Protein AF-A0A0C2D4R8-F1 (afdb_monomer)

Structure (mmCIF, N/CA/C/O backbone):
data_AF-A0A0C2D4R8-F1
#
_entry.id   AF-A0A0C2D4R8-F1
#
loop_
_atom_site.group_PDB
_atom_site.id
_atom_site.type_symbol
_atom_site.label_atom_id
_atom_site.label_alt_id
_atom_site.label_comp_id
_atom_site.label_asym_id
_atom_site.label_entity_id
_atom_site.label_seq_id
_atom_site.pdbx_PDB_ins_code
_atom_site.Cartn_x
_atom_site.Cartn_y
_atom_site.Cartn_z
_atom_site.occupancy
_atom_site.B_iso_or_equiv
_atom_site.auth_seq_id
_atom_site.auth_comp_id
_atom_site.auth_asym_id
_atom_site.auth_atom_id
_atom_site.pdbx_PDB_model_num
ATOM 1 N N . MET A 1 1 ? 15.752 -5.238 -29.712 1.00 42.31 1 MET A N 1
ATOM 2 C CA . MET A 1 1 ? 17.019 -4.908 -29.026 1.00 42.31 1 MET A CA 1
ATOM 3 C C . MET A 1 1 ? 17.299 -3.430 -29.231 1.00 42.31 1 MET A C 1
ATOM 5 O O . MET A 1 1 ? 17.963 -3.060 -30.190 1.00 42.31 1 MET A O 1
ATOM 9 N N . MET A 1 2 ? 16.711 -2.594 -28.378 1.00 41.53 2 MET A N 1
ATOM 10 C CA . MET A 1 2 ? 17.086 -1.191 -28.228 1.00 41.53 2 MET A CA 1
ATOM 11 C C . MET A 1 2 ? 17.672 -1.072 -26.827 1.00 41.53 2 MET A C 1
ATOM 13 O O . MET A 1 2 ? 17.060 -1.506 -25.857 1.00 41.53 2 MET A O 1
ATOM 17 N N . ILE A 1 3 ? 18.915 -0.618 -26.782 1.00 53.62 3 ILE A N 1
ATOM 18 C CA . ILE A 1 3 ? 19.742 -0.492 -25.591 1.00 53.62 3 ILE A CA 1
ATOM 19 C C . ILE A 1 3 ? 19.400 0.889 -25.034 1.00 53.62 3 ILE A C 1
ATOM 21 O O . ILE A 1 3 ? 19.889 1.889 -25.554 1.00 53.62 3 ILE A O 1
ATOM 25 N N . HIS A 1 4 ? 18.482 0.956 -24.070 1.00 42.28 4 HIS A N 1
ATOM 26 C CA . HIS A 1 4 ? 18.258 2.184 -23.316 1.00 42.28 4 HIS A CA 1
ATOM 27 C C . HIS A 1 4 ? 19.378 2.297 -22.284 1.00 42.28 4 HIS A C 1
ATOM 29 O O . HIS A 1 4 ? 19.480 1.491 -21.362 1.00 42.28 4 HIS A O 1
ATOM 35 N N . GLU A 1 5 ? 20.263 3.264 -22.508 1.00 54.28 5 GLU A N 1
ATOM 36 C CA . GLU A 1 5 ? 21.311 3.642 -21.572 1.00 54.28 5 GLU A CA 1
ATOM 37 C C . GLU A 1 5 ? 20.674 4.244 -20.315 1.00 54.28 5 GLU A C 1
ATOM 39 O O . GLU A 1 5 ? 20.184 5.371 -20.312 1.00 54.28 5 GLU A O 1
ATOM 44 N N . THR A 1 6 ? 20.680 3.471 -19.233 1.00 46.38 6 THR A N 1
ATOM 45 C CA . THR A 1 6 ? 20.394 3.929 -17.875 1.00 46.38 6 THR A CA 1
ATOM 46 C C . THR A 1 6 ? 21.493 4.892 -17.430 1.00 46.38 6 THR A C 1
ATOM 48 O O . THR A 1 6 ? 22.601 4.466 -17.099 1.00 46.38 6 THR A O 1
ATOM 51 N N . ILE A 1 7 ? 21.197 6.192 -17.417 1.00 55.09 7 ILE A N 1
ATOM 52 C CA . ILE A 1 7 ? 22.035 7.199 -16.759 1.00 55.09 7 ILE A CA 1
ATOM 53 C C . ILE A 1 7 ? 21.821 7.050 -15.240 1.00 55.09 7 ILE A C 1
ATOM 55 O O . ILE A 1 7 ? 20.701 7.245 -14.768 1.00 55.09 7 ILE A O 1
ATOM 59 N N . PRO A 1 8 ? 22.849 6.697 -14.445 1.00 46.84 8 PRO A N 1
ATOM 60 C CA . PRO A 1 8 ? 22.705 6.493 -13.009 1.00 46.84 8 PRO A CA 1
ATOM 61 C C . PRO A 1 8 ? 22.636 7.844 -12.283 1.00 46.84 8 PRO A C 1
ATOM 63 O O . PRO A 1 8 ? 23.655 8.400 -11.876 1.00 46.84 8 PRO A O 1
ATOM 66 N N . ALA A 1 9 ? 21.431 8.366 -12.060 1.00 48.19 9 ALA A N 1
ATOM 67 C CA . ALA A 1 9 ? 21.188 9.544 -11.220 1.00 48.19 9 ALA A CA 1
ATOM 68 C C . ALA A 1 9 ? 21.231 9.213 -9.708 1.00 48.19 9 ALA A C 1
ATOM 70 O O . ALA A 1 9 ? 20.436 9.719 -8.927 1.00 48.19 9 ALA A O 1
ATOM 71 N N . ARG A 1 10 ? 22.164 8.348 -9.278 1.00 47.44 10 ARG A N 1
ATOM 72 C CA . ARG A 1 10 ? 22.362 7.957 -7.865 1.00 47.44 10 ARG A CA 1
ATOM 73 C C . ARG A 1 10 ? 23.658 8.482 -7.230 1.00 47.44 10 ARG A C 1
ATOM 75 O O . ARG A 1 10 ? 24.012 8.045 -6.144 1.00 47.44 10 ARG A O 1
ATOM 82 N N . ILE A 1 11 ? 24.394 9.410 -7.856 1.00 53.00 11 ILE A N 1
ATOM 83 C CA . ILE A 1 11 ? 25.703 9.847 -7.323 1.00 53.00 11 ILE A CA 1
ATOM 84 C C . ILE A 1 11 ? 25.962 11.351 -7.530 1.00 53.00 11 ILE A C 1
ATOM 86 O O . ILE A 1 11 ? 26.877 11.668 -8.266 1.00 53.00 11 ILE A O 1
ATOM 90 N N . VAL A 1 12 ? 25.218 12.284 -6.904 1.00 51.31 12 VAL A N 1
ATOM 91 C CA . VAL A 1 12 ? 25.763 13.612 -6.473 1.00 51.31 12 VAL A CA 1
ATOM 92 C C . VAL A 1 12 ? 24.899 14.305 -5.384 1.00 51.31 12 VAL A C 1
ATOM 94 O O . VAL A 1 12 ? 24.673 15.509 -5.453 1.00 51.31 12 VAL A O 1
ATOM 97 N N . LEU A 1 13 ? 24.411 13.628 -4.337 1.00 44.62 13 LEU A N 1
ATOM 98 C CA . LEU A 1 13 ? 23.839 14.378 -3.194 1.00 44.62 13 LEU A CA 1
ATOM 99 C C . LEU A 1 13 ? 24.166 13.769 -1.830 1.00 44.62 13 LEU A C 1
ATOM 101 O O . LEU A 1 13 ? 23.329 13.653 -0.946 1.00 44.62 13 LEU A O 1
ATOM 105 N N . THR A 1 14 ? 25.431 13.392 -1.654 1.00 49.81 14 THR A N 1
ATOM 106 C CA . THR A 1 14 ? 25.970 12.876 -0.387 1.00 49.81 14 THR A CA 1
ATOM 107 C C . THR A 1 14 ? 27.209 13.672 0.028 1.00 49.81 14 THR A C 1
ATOM 109 O O . THR A 1 14 ? 28.278 13.096 0.198 1.00 49.81 14 THR A O 1
ATOM 112 N N . LEU A 1 15 ? 27.123 15.013 0.120 1.00 51.22 15 LEU A N 1
ATOM 113 C CA . LEU A 1 15 ? 28.249 15.836 0.617 1.00 51.22 15 LEU A CA 1
ATOM 114 C C . LEU A 1 15 ? 27.893 17.274 1.068 1.00 51.22 15 LEU A C 1
ATOM 116 O O . LEU A 1 15 ? 28.642 18.206 0.786 1.00 51.22 15 LEU A O 1
ATOM 120 N N . ALA A 1 16 ? 26.781 17.486 1.789 1.00 55.56 16 ALA A N 1
ATOM 121 C CA . ALA A 1 16 ? 26.489 18.812 2.371 1.00 55.56 16 ALA A CA 1
ATOM 122 C C . ALA A 1 16 ? 25.708 18.832 3.705 1.00 55.56 16 ALA A C 1
ATOM 124 O O . ALA A 1 16 ? 25.146 19.865 4.046 1.00 55.56 16 ALA A O 1
ATOM 125 N N . PHE A 1 17 ? 25.679 17.750 4.491 1.00 50.62 17 PHE A N 1
ATOM 126 C CA . PHE A 1 17 ? 24.982 17.751 5.793 1.00 50.62 17 PHE A CA 1
ATOM 127 C C . PHE A 1 17 ? 25.814 17.084 6.899 1.00 50.62 17 PHE A C 1
ATOM 129 O O . PHE A 1 17 ? 25.427 16.101 7.521 1.00 50.62 17 PHE A O 1
ATOM 136 N N . SER A 1 18 ? 27.029 17.589 7.127 1.00 55.19 18 SER A N 1
ATOM 137 C CA . SER A 1 18 ? 27.867 17.143 8.257 1.00 55.19 18 SER A CA 1
ATOM 138 C C . SER A 1 18 ? 28.562 18.275 9.006 1.00 55.19 18 SER A C 1
ATOM 140 O O . SER A 1 18 ? 29.559 18.041 9.682 1.00 55.19 18 SER A O 1
ATOM 142 N N . ILE A 1 19 ? 28.050 19.506 8.946 1.00 65.00 19 ILE A N 1
ATOM 143 C CA . ILE A 1 19 ? 28.558 20.568 9.816 1.00 65.00 19 ILE A CA 1
ATOM 144 C C . ILE A 1 19 ? 27.394 21.447 10.264 1.00 65.00 19 ILE A C 1
ATOM 146 O O . ILE A 1 19 ? 26.823 22.158 9.449 1.00 65.00 19 ILE A O 1
ATOM 150 N N . LEU A 1 20 ? 27.075 21.350 11.557 1.00 53.91 20 LEU A N 1
ATOM 151 C CA . LEU A 1 20 ? 26.640 22.396 12.496 1.00 53.91 20 LEU A CA 1
ATOM 152 C C . LEU A 1 20 ? 25.575 21.864 13.468 1.00 53.91 20 LEU A C 1
ATOM 154 O O . LEU A 1 20 ? 24.411 22.242 13.441 1.00 53.91 20 LEU A O 1
ATOM 158 N N . GLY A 1 21 ? 26.024 21.035 14.410 1.00 57.88 21 GLY A N 1
ATOM 159 C CA . GLY A 1 21 ? 25.493 21.144 15.762 1.00 57.88 21 GLY A CA 1
ATOM 160 C C . GLY A 1 21 ? 26.108 22.383 16.410 1.00 57.88 21 GLY A C 1
ATOM 161 O O . GLY A 1 21 ? 27.319 22.401 16.606 1.00 57.88 21 GLY A O 1
ATOM 162 N N . LEU A 1 22 ? 25.300 23.413 16.680 1.00 55.41 22 LEU A N 1
ATOM 163 C CA . LEU A 1 22 ? 25.464 24.399 17.760 1.00 55.41 22 LEU A CA 1
ATOM 164 C C . LEU A 1 22 ? 24.354 25.460 17.671 1.00 55.41 22 LEU A C 1
ATOM 166 O O . LEU A 1 22 ? 24.205 26.106 16.642 1.00 55.41 22 LEU A O 1
ATOM 170 N N . ALA A 1 23 ? 23.695 25.674 18.814 1.00 49.53 23 ALA A N 1
ATOM 171 C CA . ALA A 1 23 ? 22.781 26.766 19.167 1.00 49.53 23 ALA A CA 1
ATOM 172 C C . ALA A 1 23 ? 21.278 26.548 18.903 1.00 49.53 23 ALA A C 1
ATOM 174 O O . ALA A 1 23 ? 20.701 27.054 17.948 1.00 49.53 23 ALA A O 1
ATOM 175 N N . CYS A 1 24 ? 20.619 25.934 19.893 1.00 57.69 24 CYS A N 1
ATOM 176 C CA . CYS A 1 24 ? 19.384 26.511 20.416 1.00 57.69 24 CYS A CA 1
ATOM 177 C C . CYS A 1 24 ? 19.687 27.957 20.838 1.00 57.69 24 CYS A C 1
ATOM 179 O O . CYS A 1 24 ? 20.423 28.178 21.803 1.00 57.69 24 CYS A O 1
ATOM 181 N N . ALA A 1 25 ? 19.159 28.925 20.100 1.00 52.41 25 ALA A N 1
ATOM 182 C CA . ALA A 1 25 ? 19.007 30.290 20.567 1.00 52.41 25 ALA A CA 1
ATOM 183 C C . ALA A 1 25 ? 17.536 30.658 20.366 1.00 52.41 25 ALA A C 1
ATOM 185 O O . ALA A 1 25 ? 17.065 30.752 19.236 1.00 52.41 25 ALA A O 1
ATOM 186 N N . ASP A 1 26 ? 16.835 30.791 21.492 1.00 60.69 26 ASP A N 1
ATOM 187 C CA . ASP A 1 26 ? 15.657 31.633 21.666 1.00 60.69 26 ASP A CA 1
ATOM 188 C C . ASP A 1 26 ? 15.814 32.940 20.875 1.00 60.69 26 ASP A C 1
ATOM 190 O O . ASP A 1 26 ? 16.613 33.799 21.255 1.00 60.69 26 ASP A O 1
ATOM 194 N N . ASP A 1 27 ? 15.033 33.111 19.812 1.00 58.78 27 ASP A N 1
ATOM 195 C CA . ASP A 1 27 ? 14.773 34.423 19.222 1.00 58.78 27 ASP A CA 1
ATOM 196 C C . ASP A 1 27 ? 13.248 34.580 19.098 1.00 58.78 27 ASP A C 1
ATOM 198 O O . ASP A 1 27 ? 12.631 33.995 18.201 1.00 58.78 27 ASP A O 1
ATOM 202 N N . PRO A 1 28 ? 12.587 35.270 20.047 1.00 63.66 28 PRO A N 1
ATOM 203 C CA . PRO A 1 28 ? 11.180 35.605 19.900 1.00 63.66 28 PRO A CA 1
ATOM 204 C C . PRO A 1 28 ? 11.027 36.664 18.796 1.00 63.66 28 PRO A C 1
ATOM 206 O O . PRO A 1 28 ? 11.723 37.683 18.832 1.00 63.66 28 PRO A O 1
ATOM 209 N N . PRO A 1 29 ? 10.097 36.490 17.838 1.00 69.81 29 PRO A N 1
ATOM 210 C CA . PRO A 1 29 ? 9.876 37.495 16.812 1.00 69.81 29 PRO A CA 1
ATOM 211 C C . PRO A 1 29 ? 9.394 38.818 17.440 1.00 69.81 29 PRO A C 1
ATOM 213 O O . PRO A 1 29 ? 8.534 38.809 18.329 1.00 69.81 29 PRO A O 1
ATOM 216 N N . PRO A 1 30 ? 9.916 39.974 16.987 1.00 59.50 30 PRO A N 1
ATOM 217 C CA . PRO A 1 30 ? 9.445 41.277 17.426 1.00 59.50 30 PRO A CA 1
ATOM 218 C C . PRO A 1 30 ? 8.014 41.514 16.937 1.00 59.50 30 PRO A C 1
ATOM 220 O O . PRO A 1 30 ? 7.663 41.215 15.797 1.00 59.50 30 PRO A O 1
ATOM 223 N N . GLY A 1 31 ? 7.203 42.062 17.840 1.00 52.28 31 GLY A N 1
ATOM 224 C CA . GLY A 1 31 ? 5.773 42.264 17.669 1.00 52.28 31 GLY A CA 1
ATOM 225 C C . GLY A 1 31 ? 5.376 43.000 16.390 1.00 52.28 31 GLY A C 1
ATOM 226 O O . GLY A 1 31 ? 5.934 44.039 16.037 1.00 52.28 31 GLY A O 1
ATOM 227 N N . GLY A 1 32 ? 4.339 42.463 15.751 1.00 55.75 32 GLY A N 1
ATOM 228 C CA . GLY A 1 32 ? 3.466 43.177 14.832 1.00 55.75 32 GLY A CA 1
ATOM 229 C C . GLY A 1 32 ? 2.137 43.436 15.528 1.00 55.75 32 GLY A C 1
ATOM 230 O O . GLY A 1 32 ? 1.364 42.514 15.775 1.00 55.75 32 GLY A O 1
ATOM 231 N N . GLU A 1 33 ? 1.904 44.694 15.879 1.00 57.59 33 GLU A N 1
ATOM 232 C CA . GLU A 1 33 ? 0.627 45.201 16.362 1.00 57.59 33 GLU A CA 1
ATOM 233 C C . GLU A 1 33 ? -0.439 45.116 15.255 1.00 57.59 33 GLU A C 1
ATOM 235 O O . GLU A 1 33 ? -0.221 45.585 14.138 1.00 57.59 33 GLU A O 1
ATOM 240 N N . GLY A 1 34 ? -1.624 44.613 15.609 1.00 55.00 34 GLY A N 1
ATOM 241 C CA . GLY A 1 34 ? -2.885 45.079 15.033 1.00 55.00 34 GLY A CA 1
ATOM 242 C C . GLY A 1 34 ? -3.553 44.176 13.998 1.00 55.00 34 GLY A C 1
ATOM 243 O O . GLY A 1 34 ? -3.350 44.349 12.800 1.00 55.00 34 GLY A O 1
ATOM 244 N N . GLN A 1 35 ? -4.504 43.359 14.457 1.00 53.91 35 GLN A N 1
ATOM 245 C CA . GLN A 1 35 ? -5.915 43.567 14.108 1.00 53.91 35 GLN A CA 1
ATOM 246 C C . GLN A 1 35 ? -6.828 42.723 15.002 1.00 53.91 35 GLN A C 1
ATOM 248 O O . GLN A 1 35 ? -6.913 41.503 14.884 1.00 53.91 35 GLN A O 1
ATOM 253 N N . ASP A 1 36 ? -7.532 43.426 15.890 1.00 55.44 36 ASP A N 1
ATOM 254 C CA . ASP A 1 36 ? -8.784 42.985 16.482 1.00 55.44 36 ASP A CA 1
ATOM 255 C C . ASP A 1 36 ? -9.736 42.512 15.378 1.00 55.44 36 ASP A C 1
ATOM 257 O O . ASP A 1 36 ? -10.268 43.319 14.613 1.00 55.44 36 ASP A O 1
ATOM 261 N N . THR A 1 37 ? -10.007 41.212 15.339 1.00 58.59 37 THR A N 1
ATOM 262 C CA . THR A 1 37 ? -11.255 40.721 14.759 1.00 58.59 37 THR A CA 1
ATOM 263 C C . THR A 1 37 ? -11.983 39.962 15.850 1.00 58.59 37 THR A C 1
ATOM 265 O O . THR A 1 37 ? -11.766 38.778 16.084 1.00 58.59 37 THR A O 1
ATOM 268 N N . GLN A 1 38 ? -12.825 40.701 16.568 1.00 63.25 38 GLN A N 1
ATOM 269 C CA . GLN A 1 38 ? -13.919 40.131 17.336 1.00 63.25 38 GLN A CA 1
ATOM 270 C C . GLN A 1 38 ? -14.765 39.280 16.384 1.00 63.25 38 GLN A C 1
ATOM 272 O O . GLN A 1 38 ? -15.459 39.818 15.521 1.00 63.25 38 GLN A O 1
ATOM 277 N N . HIS A 1 39 ? -14.730 37.963 16.553 1.00 55.34 39 HIS A N 1
ATOM 278 C CA . HIS A 1 39 ? -15.821 37.109 16.113 1.00 55.34 39 HIS A CA 1
ATOM 279 C C . HIS A 1 39 ? -16.237 36.208 17.268 1.00 55.34 39 HIS A C 1
ATOM 281 O O . HIS A 1 39 ? -15.762 35.094 17.450 1.00 55.34 39 HIS A O 1
ATOM 287 N N . THR A 1 40 ? -17.111 36.772 18.095 1.00 59.75 40 THR A N 1
ATOM 288 C CA . THR A 1 40 ? -18.019 36.036 18.964 1.00 59.75 40 THR A CA 1
ATOM 289 C C . THR A 1 40 ? -19.056 35.348 18.087 1.00 59.75 40 THR A C 1
ATOM 291 O O . THR A 1 40 ? -19.800 36.038 17.387 1.00 59.75 40 THR A O 1
ATOM 294 N N . SER A 1 41 ? -19.135 34.026 18.145 1.00 60.75 41 SER A N 1
ATOM 295 C CA . SER A 1 41 ? -20.377 33.278 17.949 1.00 60.75 41 SER A CA 1
ATOM 296 C C . SER A 1 41 ? -20.194 31.916 18.594 1.00 60.75 41 SER A C 1
ATOM 298 O O . SER A 1 41 ? -19.689 30.980 17.984 1.00 60.75 41 SER A O 1
ATOM 300 N N . ASP A 1 42 ? -20.575 31.864 19.865 1.00 53.81 42 ASP A N 1
ATOM 301 C CA . ASP A 1 42 ? -21.020 30.653 20.529 1.00 53.81 42 ASP A CA 1
ATOM 302 C C . ASP A 1 42 ? -22.073 29.969 19.646 1.00 53.81 42 ASP A C 1
ATOM 304 O O . ASP A 1 42 ? -23.055 30.586 19.220 1.00 53.81 42 ASP A O 1
ATOM 308 N N . THR A 1 43 ? -21.878 28.695 19.343 1.00 59.03 43 THR A N 1
ATOM 309 C CA . THR A 1 43 ? -22.989 27.814 18.989 1.00 59.03 43 THR A CA 1
ATOM 310 C C . THR A 1 43 ? -22.725 26.488 19.671 1.00 59.03 43 THR A C 1
ATOM 312 O O . THR A 1 43 ? -22.013 25.627 19.164 1.00 59.03 43 THR A O 1
ATOM 315 N N . ASP A 1 44 ? -23.273 26.393 20.878 1.00 61.06 44 ASP A N 1
ATOM 316 C CA . ASP A 1 44 ? -23.648 25.138 21.499 1.00 61.06 44 ASP A CA 1
ATOM 317 C C . ASP A 1 44 ? -24.554 24.372 20.522 1.00 61.06 44 ASP A C 1
ATOM 319 O O . ASP A 1 44 ? -25.688 24.786 20.279 1.00 61.06 44 ASP A O 1
ATOM 323 N N . ASP A 1 45 ? -24.069 23.266 19.964 1.00 61.34 45 ASP A N 1
ATOM 324 C CA . ASP A 1 45 ? -24.933 22.240 19.379 1.00 61.34 45 ASP A CA 1
ATOM 325 C C . ASP A 1 45 ? -24.581 20.906 20.038 1.00 61.34 45 ASP A C 1
ATOM 327 O O . ASP A 1 45 ? -23.693 20.160 19.629 1.00 61.34 45 ASP A O 1
ATOM 331 N N . SER A 1 46 ? -25.226 20.678 21.181 1.00 60.03 46 SER A N 1
ATOM 332 C CA . SER A 1 46 ? -25.289 19.377 21.836 1.00 60.03 46 SER A CA 1
ATOM 333 C C . SER A 1 46 ? -26.314 18.532 21.084 1.00 60.03 46 SER A C 1
ATOM 335 O O . SER A 1 46 ? -27.513 18.614 21.347 1.00 60.03 46 SER A O 1
ATOM 337 N N . GLY A 1 47 ? -25.838 17.763 20.110 1.00 60.00 47 GLY A N 1
ATOM 338 C CA . GLY A 1 47 ? -26.621 16.731 19.444 1.00 60.00 47 GLY A CA 1
ATOM 339 C C . GLY A 1 47 ? -26.575 15.429 20.238 1.00 60.00 47 GLY A C 1
ATOM 340 O O . GLY A 1 47 ? -25.674 14.620 20.036 1.00 60.00 47 GLY A O 1
ATOM 341 N N . ASP A 1 48 ? -27.554 15.227 21.121 1.00 61.12 48 ASP A N 1
ATOM 342 C CA . ASP A 1 48 ? -27.879 13.919 21.698 1.00 61.12 48 ASP A CA 1
ATOM 343 C C . ASP A 1 48 ? -28.464 13.025 20.589 1.00 61.12 48 ASP A C 1
ATOM 345 O O . ASP A 1 48 ? -29.653 13.080 20.265 1.00 61.12 48 ASP A O 1
ATOM 349 N N . GLY A 1 49 ? -27.597 12.242 19.949 1.00 55.59 49 GLY A N 1
ATOM 350 C CA . GLY A 1 49 ? -27.972 11.216 18.983 1.00 55.59 49 GLY A CA 1
ATOM 351 C C . GLY A 1 49 ? -28.236 9.878 19.665 1.00 55.59 49 GLY A C 1
ATOM 352 O O . GLY A 1 49 ? -27.395 8.986 19.612 1.00 55.59 49 GLY A O 1
ATOM 353 N N . ASP A 1 50 ? -29.407 9.737 20.286 1.00 67.19 50 ASP A N 1
ATOM 354 C CA . ASP A 1 50 ? -29.988 8.434 20.624 1.00 67.19 50 ASP A CA 1
ATOM 355 C C . ASP A 1 50 ? -30.329 7.692 19.316 1.00 67.19 50 ASP A C 1
ATOM 357 O O . ASP A 1 50 ? -3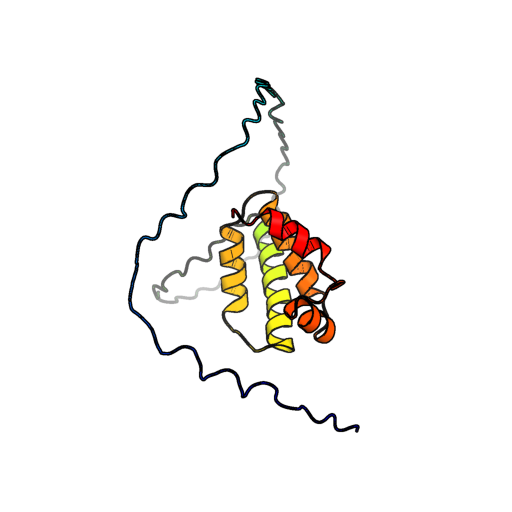1.191 8.139 18.556 1.00 67.19 50 ASP A O 1
ATOM 361 N N . GLY A 1 51 ? -29.653 6.575 19.028 1.00 54.19 51 GLY A N 1
ATOM 362 C CA . GLY A 1 51 ? -29.772 5.907 17.727 1.00 54.19 51 GLY A CA 1
ATOM 363 C C . GLY A 1 51 ? -29.398 4.425 17.703 1.00 54.19 51 GLY A C 1
ATOM 364 O O . GLY A 1 51 ? -28.489 4.041 16.986 1.00 54.19 51 GLY A O 1
ATOM 365 N N . GLU A 1 52 ? -30.151 3.626 18.460 1.00 54.41 52 GLU A N 1
ATOM 366 C CA . GLU A 1 52 ? -30.523 2.228 18.164 1.00 54.41 52 GLU A CA 1
ATOM 367 C C . GLU A 1 52 ? -29.427 1.143 18.200 1.00 54.41 52 GLU A C 1
ATOM 369 O O . GLU A 1 52 ? -28.740 0.833 17.231 1.00 54.41 52 GLU A O 1
ATOM 374 N N . SER A 1 53 ? -29.375 0.457 19.345 1.00 57.25 53 SER A N 1
ATOM 375 C CA . SER A 1 53 ? -28.855 -0.903 19.475 1.00 57.25 53 SER A CA 1
ATOM 376 C C . SER A 1 53 ? -29.692 -1.854 18.611 1.00 57.25 53 SER A C 1
ATOM 378 O O . SER A 1 53 ? -30.864 -2.095 18.899 1.00 57.25 53 SER A O 1
ATOM 380 N N . GLY A 1 54 ? -29.101 -2.367 17.535 1.00 55.34 54 GLY A N 1
ATOM 381 C CA . GLY A 1 54 ? -29.669 -3.454 16.748 1.00 55.34 54 GLY A CA 1
ATOM 382 C C . GLY A 1 54 ? -29.318 -4.799 17.372 1.00 55.34 54 GLY A C 1
ATOM 383 O O . GLY A 1 54 ? -28.206 -5.288 17.190 1.00 55.34 54 GLY A O 1
ATOM 384 N N . ASP A 1 55 ? -30.274 -5.395 18.082 1.00 61.62 55 ASP A N 1
ATOM 385 C CA . ASP A 1 55 ? -30.244 -6.802 18.488 1.00 61.62 55 ASP A CA 1
ATOM 386 C C . ASP A 1 55 ? -30.446 -7.682 17.243 1.00 61.62 55 ASP A C 1
ATOM 388 O O . ASP A 1 55 ? -31.567 -7.965 16.812 1.00 61.62 55 ASP A O 1
ATOM 392 N N . GLY A 1 56 ? -29.337 -8.062 16.612 1.00 53.41 56 GLY A N 1
ATOM 393 C CA . GLY A 1 56 ? -29.302 -9.048 15.540 1.00 53.41 56 GLY A CA 1
ATOM 394 C C . GLY A 1 56 ? -29.164 -10.460 16.098 1.00 53.41 56 GLY A C 1
ATOM 395 O O . GLY A 1 56 ? -28.089 -11.045 16.006 1.00 53.41 56 GLY A O 1
ATOM 396 N N . ASP A 1 57 ? -30.246 -11.002 16.659 1.00 61.31 57 ASP A N 1
ATOM 397 C CA . ASP A 1 57 ? -30.402 -12.447 16.840 1.00 61.31 57 ASP A CA 1
ATOM 398 C C . ASP A 1 57 ? -30.431 -13.112 15.454 1.00 61.31 57 ASP A C 1
ATOM 400 O O . ASP A 1 57 ? -31.411 -13.009 14.709 1.00 61.31 57 ASP A O 1
ATOM 404 N N . SER A 1 58 ? -29.364 -13.823 15.105 1.00 58.88 58 SER A N 1
ATOM 405 C CA . SER A 1 58 ? -29.423 -14.861 14.079 1.00 58.88 58 SER A CA 1
ATOM 406 C C . SER A 1 58 ? -28.954 -16.181 14.667 1.00 58.88 58 SER A C 1
ATOM 408 O O . SER A 1 58 ? -27.804 -16.590 14.520 1.00 58.88 58 SER A O 1
ATOM 410 N N . ASP A 1 59 ? -29.911 -16.843 15.316 1.00 62.69 59 ASP A N 1
ATOM 411 C CA . ASP A 1 59 ? -29.979 -18.291 15.432 1.00 62.69 59 ASP A CA 1
ATOM 412 C C . ASP A 1 59 ? -29.808 -18.922 14.040 1.00 62.69 59 ASP A C 1
ATOM 414 O O . ASP A 1 59 ? -30.615 -18.715 13.128 1.00 62.69 59 ASP A O 1
ATOM 418 N N . SER A 1 60 ? -28.766 -19.725 13.858 1.00 57.69 60 SER A N 1
ATOM 419 C CA . SER A 1 60 ? -28.722 -20.735 12.800 1.00 57.69 60 SER A CA 1
ATOM 420 C C . SER A 1 60 ? -28.004 -21.969 13.324 1.00 57.69 60 SER A C 1
ATOM 422 O O . SER A 1 60 ? -26.807 -22.165 13.154 1.00 57.69 60 SER A O 1
ATOM 424 N N . GLU A 1 61 ? -28.796 -22.734 14.073 1.00 62.38 61 GLU A N 1
ATOM 425 C CA . GLU A 1 61 ? -28.947 -24.188 14.004 1.00 62.38 61 GLU A CA 1
ATOM 426 C C . GLU A 1 61 ? -27.851 -24.954 13.241 1.00 62.38 61 GLU A C 1
ATOM 428 O O . GLU A 1 61 ? -27.772 -24.942 12.015 1.00 62.38 61 GLU A O 1
ATOM 433 N N . SER A 1 62 ? -27.064 -25.685 14.029 1.00 52.78 62 SER A N 1
ATOM 434 C CA . SER A 1 62 ? -26.617 -27.065 13.825 1.00 52.78 62 SER A CA 1
ATOM 435 C C . SER A 1 62 ? -26.984 -27.743 12.496 1.00 52.78 62 SER A C 1
ATOM 437 O O . SER A 1 62 ? -28.152 -28.031 12.242 1.00 52.78 62 SER A O 1
ATOM 439 N N . ASP A 1 63 ? -25.967 -28.224 11.778 1.00 57.62 63 ASP A N 1
ATOM 440 C CA . ASP A 1 63 ? -26.063 -29.546 11.158 1.00 57.62 63 ASP A CA 1
ATOM 441 C C . ASP A 1 63 ? -24.761 -30.322 11.396 1.00 57.62 63 ASP A C 1
ATOM 443 O O . ASP A 1 63 ? -23.673 -29.958 10.943 1.00 57.62 63 ASP A O 1
ATOM 447 N N . SER A 1 64 ? -24.888 -31.361 12.217 1.00 58.00 64 SER A N 1
ATOM 448 C CA . SER A 1 64 ? -23.840 -32.301 12.585 1.00 58.00 64 SER A CA 1
ATOM 449 C C . SER A 1 64 ? -23.679 -33.316 11.457 1.00 58.00 64 SER A C 1
ATOM 451 O O . SER A 1 64 ? -24.531 -34.179 11.256 1.00 58.00 64 SER A O 1
ATOM 453 N N . GLY A 1 65 ? -22.579 -33.218 10.716 1.00 53.62 65 GLY A N 1
ATOM 454 C CA . GLY A 1 65 ? -22.158 -34.250 9.776 1.00 53.62 65 GLY A CA 1
ATOM 455 C C . GLY A 1 65 ? -21.279 -35.282 10.471 1.00 53.62 65 GLY A C 1
ATOM 456 O O . GLY A 1 65 ? -20.066 -35.098 10.538 1.00 53.62 65 GLY A O 1
ATOM 457 N N . ASP A 1 66 ? -21.888 -36.363 10.961 1.00 58.19 66 ASP A N 1
ATOM 458 C CA . ASP A 1 66 ? -21.187 -37.573 11.395 1.00 58.19 66 ASP A CA 1
ATOM 459 C C . ASP A 1 66 ? -20.491 -38.225 10.187 1.00 58.19 66 ASP A C 1
ATOM 461 O O . ASP A 1 66 ? -21.131 -38.786 9.292 1.00 58.19 66 ASP A O 1
ATOM 465 N N . GLY A 1 67 ? -19.163 -38.127 10.155 1.00 53.59 67 GLY A N 1
ATOM 466 C CA . GLY A 1 67 ? -18.298 -38.826 9.214 1.00 53.59 67 GLY A CA 1
ATOM 467 C C . GLY A 1 67 ? -17.378 -39.784 9.957 1.00 53.59 67 GLY A C 1
ATOM 468 O O . GLY A 1 67 ? -16.237 -39.436 10.244 1.00 53.59 67 GLY A O 1
ATOM 469 N N . ASP A 1 68 ? -17.885 -40.981 10.257 1.00 60.25 68 ASP A N 1
ATOM 470 C CA . ASP A 1 68 ? -17.097 -42.113 10.746 1.00 60.25 68 ASP A CA 1
ATOM 471 C C . ASP A 1 68 ? -15.996 -42.474 9.735 1.00 60.25 68 ASP A C 1
ATOM 473 O O . ASP A 1 68 ? -16.266 -42.869 8.595 1.00 60.25 68 ASP A O 1
ATOM 477 N N . GLY A 1 69 ? -14.745 -42.363 10.172 1.00 54.59 69 GLY A N 1
ATOM 478 C CA . GLY A 1 69 ? -13.562 -42.778 9.432 1.00 54.59 69 GLY A CA 1
ATOM 479 C C . GLY A 1 69 ? -12.515 -43.318 10.391 1.00 54.59 69 GLY A C 1
ATOM 480 O O . GLY A 1 69 ? -11.561 -42.622 10.722 1.00 54.59 69 GLY A O 1
ATOM 481 N N . ASP A 1 70 ? -12.730 -44.551 10.849 1.00 59.62 70 ASP A N 1
ATOM 482 C CA . ASP A 1 70 ? -11.731 -45.366 11.532 1.00 59.62 70 ASP A CA 1
ATOM 483 C C . ASP A 1 70 ? -10.454 -45.468 10.681 1.00 59.62 70 ASP A C 1
ATOM 485 O O . ASP A 1 70 ? -10.469 -46.094 9.622 1.00 59.62 70 ASP A O 1
ATOM 489 N N . ASP A 1 71 ? -9.328 -44.955 11.176 1.00 58.16 71 ASP A N 1
ATOM 490 C CA . ASP A 1 71 ? -8.025 -45.513 10.819 1.00 58.16 71 ASP A CA 1
ATOM 491 C C . ASP A 1 71 ? -7.113 -45.550 12.049 1.00 58.16 71 ASP A C 1
ATOM 493 O O . ASP A 1 71 ? -6.763 -44.545 12.668 1.00 58.16 71 ASP A O 1
ATOM 497 N N . SER A 1 72 ? -6.804 -46.781 12.447 1.00 60.94 72 SER A N 1
ATOM 498 C CA . SER A 1 72 ? -5.972 -47.127 13.591 1.00 60.94 72 SER A CA 1
ATOM 499 C C . SER A 1 72 ? -4.504 -46.957 13.209 1.00 60.94 72 SER A C 1
ATOM 501 O O . SER A 1 72 ? -3.958 -47.767 12.461 1.00 60.94 72 SER A O 1
ATOM 503 N N . GLY A 1 73 ? -3.858 -45.921 13.737 1.00 54.53 73 GLY A N 1
ATOM 504 C CA . GLY A 1 73 ? -2.420 -45.710 13.609 1.00 54.53 73 GLY A CA 1
ATOM 505 C C . GLY A 1 73 ? -1.772 -45.533 14.974 1.00 54.53 73 GLY A C 1
ATOM 506 O O . GLY A 1 73 ? -1.628 -44.407 15.438 1.00 54.53 73 GLY A O 1
ATOM 507 N N . ASP A 1 74 ? -1.374 -46.640 15.604 1.00 61.78 74 ASP A N 1
ATOM 508 C CA . ASP A 1 74 ? -0.486 -46.638 16.769 1.00 61.78 74 ASP A CA 1
ATOM 509 C C . ASP A 1 74 ? 0.888 -46.091 16.346 1.00 61.78 74 ASP A C 1
ATOM 511 O O . ASP A 1 74 ? 1.669 -46.766 15.668 1.00 61.78 74 ASP A O 1
ATOM 515 N N . GLY A 1 75 ? 1.166 -44.843 16.718 1.00 54.00 75 GLY A N 1
ATOM 516 C CA . GLY A 1 75 ? 2.444 -44.176 16.504 1.00 54.00 75 GLY A CA 1
ATOM 517 C C . GLY A 1 75 ? 2.940 -43.557 17.801 1.00 54.00 75 GLY A C 1
ATOM 518 O O . GLY A 1 75 ? 2.675 -42.389 18.067 1.00 54.00 75 GLY A O 1
ATOM 519 N N . ASP A 1 76 ? 3.664 -44.348 18.594 1.00 60.78 76 ASP A N 1
ATOM 520 C CA . ASP A 1 76 ? 4.471 -43.883 19.723 1.00 60.78 76 ASP A CA 1
ATOM 521 C C . ASP A 1 76 ? 5.562 -42.923 19.208 1.00 60.78 76 ASP A C 1
ATOM 523 O O . ASP A 1 76 ? 6.612 -43.347 18.720 1.00 60.78 76 ASP A O 1
ATOM 527 N N . GLY A 1 77 ? 5.290 -41.620 19.265 1.00 52.47 77 GLY A N 1
ATOM 528 C CA . GLY A 1 77 ? 6.244 -40.555 18.974 1.00 52.47 77 GLY A CA 1
ATOM 529 C C . GLY A 1 77 ? 6.488 -39.730 20.227 1.00 52.47 77 GLY A C 1
ATOM 530 O O . GLY A 1 77 ? 5.690 -38.856 20.555 1.00 52.47 77 GLY A O 1
ATOM 531 N N . ASP A 1 78 ? 7.568 -40.059 20.933 1.00 56.94 78 ASP A N 1
ATOM 532 C CA . ASP A 1 78 ? 8.073 -39.348 22.104 1.00 56.94 78 ASP A CA 1
ATOM 533 C C . ASP A 1 78 ? 8.127 -37.831 21.886 1.00 56.94 78 ASP A C 1
ATOM 535 O O . ASP A 1 78 ? 8.555 -37.343 20.840 1.00 56.94 78 ASP A O 1
ATOM 539 N N . GLY A 1 79 ? 7.687 -37.108 22.914 1.00 56.19 79 GLY A N 1
ATOM 540 C CA . GLY A 1 79 ? 7.552 -35.664 22.903 1.00 56.19 79 GLY A CA 1
ATOM 541 C C . GLY A 1 79 ? 8.843 -34.930 22.570 1.00 56.19 79 GLY A C 1
ATOM 542 O O . GLY A 1 79 ? 9.905 -35.201 23.132 1.00 56.19 79 GLY A O 1
ATOM 543 N N . ASP A 1 80 ? 8.686 -33.916 21.732 1.00 53.94 80 ASP A N 1
ATOM 544 C CA . ASP A 1 80 ? 9.493 -32.719 21.826 1.00 53.94 80 ASP A CA 1
ATOM 545 C C . ASP A 1 80 ? 8.550 -31.580 22.207 1.00 53.94 80 ASP A C 1
ATOM 547 O O . ASP A 1 80 ? 7.496 -31.388 21.593 1.00 53.94 80 ASP A O 1
ATOM 551 N N . SER A 1 81 ? 8.900 -30.875 23.276 1.00 59.75 81 SER A N 1
ATOM 552 C CA . SER A 1 81 ? 8.247 -29.634 23.670 1.00 59.75 81 SER A CA 1
ATOM 553 C C . SER A 1 81 ? 8.682 -28.571 22.668 1.00 59.75 81 SER A C 1
ATOM 555 O O . SER A 1 81 ? 9.596 -27.801 22.942 1.00 59.75 81 SER A O 1
ATOM 557 N N . GLY A 1 82 ? 8.078 -28.590 21.482 1.00 51.31 82 GLY A N 1
ATOM 558 C CA . GLY A 1 82 ? 8.204 -27.506 20.524 1.00 51.31 82 GLY A CA 1
ATOM 559 C C . GLY A 1 82 ? 7.532 -26.283 21.120 1.00 51.31 82 GLY A C 1
ATOM 560 O O . GLY A 1 82 ? 6.338 -26.327 21.421 1.00 51.31 82 GLY A O 1
ATOM 561 N N . ASP A 1 83 ? 8.326 -25.243 21.351 1.00 53.38 83 ASP A N 1
ATOM 562 C CA . ASP A 1 83 ? 7.869 -23.899 21.660 1.00 53.38 83 ASP A CA 1
ATOM 563 C C . ASP A 1 83 ? 6.749 -23.548 20.679 1.00 53.38 83 ASP A C 1
ATOM 565 O O . ASP A 1 83 ? 6.976 -23.381 19.484 1.00 53.38 83 ASP A O 1
ATOM 569 N N . GLY A 1 84 ? 5.515 -23.571 21.182 1.00 48.00 84 GLY A N 1
ATOM 570 C CA . GL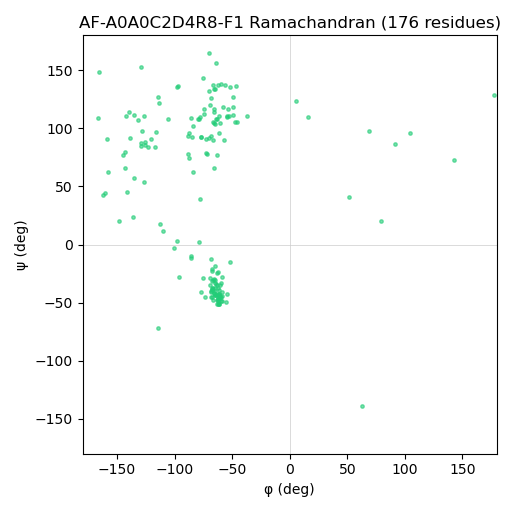Y A 1 84 ? 4.349 -23.162 20.427 1.00 48.00 84 GLY A CA 1
ATOM 571 C C . GLY A 1 84 ? 4.475 -21.675 20.170 1.00 48.00 84 GLY A C 1
ATOM 572 O O . GLY A 1 84 ? 4.021 -20.874 20.988 1.00 48.00 84 GLY A O 1
ATOM 573 N N . ASP A 1 85 ? 5.110 -21.330 19.054 1.00 54.50 85 ASP A N 1
ATOM 574 C CA . ASP A 1 85 ? 4.856 -20.095 18.334 1.00 54.50 85 ASP A CA 1
ATOM 575 C C . ASP A 1 85 ? 3.363 -20.125 18.020 1.00 54.50 85 ASP A C 1
ATOM 577 O O . ASP A 1 85 ? 2.910 -20.777 17.083 1.00 54.50 85 ASP A O 1
ATOM 581 N N . GLY A 1 86 ? 2.584 -19.569 18.946 1.00 47.31 86 GLY A N 1
ATOM 582 C CA . GLY A 1 86 ? 1.144 -19.521 18.844 1.00 47.31 86 GLY A CA 1
ATOM 583 C C . GLY A 1 86 ? 0.801 -18.749 17.590 1.00 47.31 86 GLY A C 1
ATOM 584 O O . GLY A 1 86 ? 0.907 -17.525 17.590 1.00 47.31 86 GLY A O 1
ATOM 585 N N . ASP A 1 87 ? 0.394 -19.479 16.555 1.00 51.72 87 ASP A N 1
ATOM 586 C CA . ASP A 1 87 ? -0.450 -18.960 15.495 1.00 51.72 87 ASP A CA 1
ATOM 587 C C . ASP A 1 87 ? -1.598 -18.224 16.184 1.00 51.72 87 ASP A C 1
ATOM 589 O O . ASP A 1 87 ? -2.477 -18.813 16.825 1.00 51.72 87 ASP A O 1
ATOM 593 N N . THR A 1 88 ? -1.524 -16.900 16.148 1.00 51.62 88 THR A N 1
ATOM 594 C CA . THR A 1 88 ? -2.605 -16.027 16.561 1.00 51.62 88 THR A CA 1
ATOM 595 C C . THR A 1 88 ? -3.676 -16.117 15.486 1.00 51.62 88 THR A C 1
ATOM 597 O O . THR A 1 88 ? -3.787 -15.235 14.641 1.00 51.62 88 THR A O 1
ATOM 600 N N . ASP A 1 89 ? -4.458 -17.197 15.531 1.00 50.38 89 ASP A N 1
ATOM 601 C CA . ASP A 1 89 ? -5.766 -17.321 14.886 1.00 50.38 89 ASP A CA 1
ATOM 602 C C . ASP A 1 89 ? -6.741 -16.330 15.553 1.00 50.38 89 ASP A C 1
ATOM 604 O O . ASP A 1 89 ? -7.705 -16.698 16.228 1.00 50.38 89 ASP A O 1
ATOM 608 N N . SER A 1 90 ? -6.485 -15.033 15.396 1.00 51.28 90 SER A N 1
ATOM 609 C CA . SER A 1 90 ? -7.457 -13.979 15.677 1.00 51.28 90 SER A CA 1
ATOM 610 C C . SER A 1 90 ? -8.334 -13.812 14.441 1.00 51.28 90 SER A C 1
ATOM 612 O O . SER A 1 90 ? -8.336 -12.771 13.806 1.00 51.28 90 SER A O 1
ATOM 614 N N . GLY A 1 91 ? -9.067 -14.872 14.089 1.00 44.81 91 GLY A N 1
ATOM 615 C CA . GLY A 1 91 ? -9.951 -14.942 12.926 1.00 44.81 91 GLY A CA 1
ATOM 616 C C . GLY A 1 91 ? -11.119 -13.953 12.976 1.00 44.81 91 GLY A C 1
ATOM 617 O O . GLY A 1 91 ? -12.259 -14.337 13.240 1.00 44.81 91 GLY A O 1
ATOM 618 N N . GLY A 1 92 ? -10.839 -12.684 12.694 1.00 49.41 92 GLY A N 1
ATOM 619 C CA . GLY A 1 92 ? -11.794 -11.739 12.134 1.00 49.41 92 GLY A CA 1
ATOM 620 C C . GLY A 1 92 ? -11.566 -11.663 10.628 1.00 49.41 92 GLY A C 1
ATOM 621 O O . GLY A 1 92 ? -10.427 -11.566 10.186 1.00 49.41 92 GLY A O 1
ATOM 622 N N . ASP A 1 93 ? -12.632 -11.680 9.828 1.00 56.97 93 ASP A N 1
ATOM 623 C CA . ASP A 1 93 ? -12.578 -11.630 8.353 1.00 56.97 93 ASP A CA 1
ATOM 624 C C . ASP A 1 93 ? -11.724 -10.475 7.769 1.00 56.97 93 ASP A C 1
ATOM 626 O O . ASP A 1 93 ? -11.369 -10.504 6.591 1.00 56.97 93 ASP A O 1
ATOM 630 N N . GLY A 1 94 ? -11.365 -9.469 8.577 1.00 60.19 94 GLY A N 1
ATOM 631 C CA . GLY A 1 94 ? -10.439 -8.396 8.204 1.00 60.19 94 GLY A CA 1
ATOM 632 C C . GLY A 1 94 ? -8.998 -8.857 7.948 1.00 60.19 94 GLY A C 1
ATOM 633 O O . GLY A 1 94 ? -8.333 -8.282 7.085 1.00 60.19 94 GLY A O 1
ATOM 634 N N . ASP A 1 95 ? -8.530 -9.922 8.605 1.00 77.50 95 ASP A N 1
ATOM 635 C CA . ASP A 1 95 ? -7.125 -10.349 8.516 1.00 77.50 95 ASP A CA 1
ATOM 636 C C . ASP A 1 95 ? -6.769 -10.911 7.136 1.00 77.50 95 ASP A C 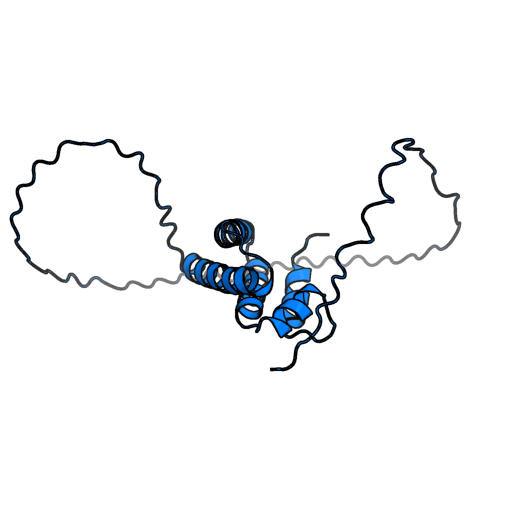1
ATOM 638 O O . ASP A 1 95 ? -5.679 -10.661 6.622 1.00 77.50 95 ASP A O 1
ATOM 642 N N . ALA A 1 96 ? -7.700 -11.607 6.477 1.00 90.38 96 ALA A N 1
ATOM 643 C CA . ALA A 1 96 ? -7.450 -12.180 5.155 1.00 90.38 96 ALA A CA 1
ATOM 644 C C . ALA A 1 96 ? -7.293 -11.096 4.074 1.00 90.38 96 ALA A C 1
ATOM 646 O O . ALA A 1 96 ? -6.406 -11.193 3.223 1.00 90.38 96 ALA A O 1
ATOM 647 N N . ALA A 1 97 ? -8.125 -10.049 4.118 1.00 91.38 97 ALA A N 1
ATOM 648 C CA . ALA A 1 97 ? -8.049 -8.940 3.168 1.00 91.38 97 ALA A CA 1
ATOM 649 C C . ALA A 1 97 ? -6.769 -8.114 3.363 1.00 91.38 97 ALA A C 1
ATOM 651 O O . ALA A 1 97 ? -6.129 -7.732 2.381 1.00 91.38 97 ALA A O 1
ATOM 652 N N . VAL A 1 98 ? -6.371 -7.880 4.618 1.00 94.44 98 VAL A N 1
ATOM 653 C CA . VAL A 1 98 ? -5.104 -7.215 4.955 1.00 94.44 98 VAL A CA 1
ATOM 654 C C . VAL A 1 98 ? -3.922 -8.043 4.477 1.00 94.44 98 VAL A C 1
ATOM 656 O O . V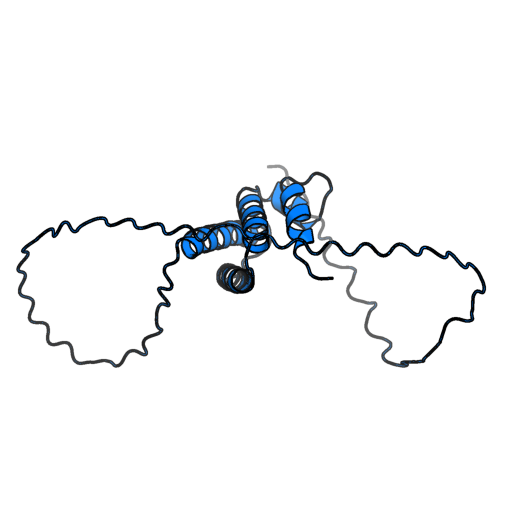AL A 1 98 ? -3.037 -7.510 3.811 1.00 94.44 98 VAL A O 1
ATOM 659 N N . GLN A 1 99 ? -3.919 -9.348 4.750 1.00 94.81 99 GLN A N 1
ATOM 660 C CA . GLN A 1 99 ? -2.843 -10.233 4.323 1.00 94.81 99 GLN A CA 1
ATOM 661 C C . GLN A 1 99 ? -2.713 -10.261 2.795 1.00 94.81 99 GLN A C 1
ATOM 663 O O . GLN A 1 99 ? -1.609 -10.119 2.272 1.00 94.81 99 GLN A O 1
ATOM 668 N N . GLU A 1 100 ? -3.826 -10.362 2.060 1.00 95.44 100 GLU A N 1
ATOM 669 C CA . GLU A 1 100 ? -3.815 -10.305 0.595 1.00 95.44 100 GLU A CA 1
ATOM 670 C C . GLU A 1 100 ? -3.305 -8.951 0.075 1.00 95.44 100 GLU A C 1
ATOM 672 O O . GLU A 1 100 ? -2.434 -8.913 -0.803 1.00 95.44 100 GLU A O 1
ATOM 677 N N . ALA A 1 101 ? -3.794 -7.836 0.627 1.00 95.81 101 ALA A N 1
ATOM 678 C CA . ALA A 1 101 ? -3.357 -6.496 0.239 1.00 95.81 101 ALA A CA 1
ATOM 679 C C . ALA A 1 101 ? -1.862 -6.277 0.526 1.00 95.81 101 ALA A C 1
ATOM 681 O O . ALA A 1 101 ? -1.137 -5.756 -0.325 1.00 95.81 101 ALA A O 1
ATOM 682 N N . CYS A 1 102 ? -1.373 -6.720 1.685 1.00 97.06 102 CYS A N 1
ATOM 683 C CA . CYS A 1 102 ? 0.035 -6.636 2.058 1.00 97.06 102 CYS A CA 1
ATOM 684 C C . CYS A 1 102 ? 0.914 -7.525 1.177 1.00 97.06 102 CYS A C 1
ATOM 686 O O . CYS A 1 102 ? 1.903 -7.045 0.627 1.00 97.06 102 CYS A O 1
ATOM 688 N N . ALA A 1 103 ? 0.543 -8.788 0.959 1.00 97.00 103 ALA A N 1
ATOM 689 C CA . ALA A 1 103 ? 1.312 -9.699 0.116 1.00 97.00 103 ALA A CA 1
ATOM 690 C C . ALA A 1 103 ? 1.441 -9.167 -1.323 1.00 97.00 103 ALA A C 1
ATOM 692 O O . ALA A 1 103 ? 2.533 -9.155 -1.902 1.00 97.00 103 ALA A O 1
ATOM 693 N N . THR A 1 104 ? 0.340 -8.677 -1.897 1.00 97.44 104 THR A N 1
ATOM 694 C CA . THR A 1 104 ? 0.309 -8.192 -3.284 1.00 97.44 104 THR A CA 1
ATOM 695 C C . THR A 1 104 ? 1.013 -6.844 -3.457 1.00 97.44 104 THR A C 1
ATOM 697 O O . THR A 1 104 ? 1.849 -6.713 -4.356 1.00 97.44 104 THR A O 1
ATOM 700 N N . SER A 1 105 ? 0.776 -5.865 -2.579 1.00 97.44 105 SER A N 1
ATOM 701 C CA . SER A 1 105 ? 1.496 -4.579 -2.609 1.00 97.44 105 SER A CA 1
ATOM 702 C C . SER A 1 105 ? 3.006 -4.764 -2.396 1.00 97.44 105 SER A C 1
ATOM 704 O O . SER A 1 105 ? 3.816 -4.224 -3.157 1.00 97.44 105 SER A O 1
ATOM 706 N N . CYS A 1 106 ? 3.413 -5.620 -1.453 1.00 97.94 106 CYS A N 1
ATOM 707 C CA . CYS A 1 106 ? 4.820 -5.939 -1.211 1.00 97.94 106 CYS A CA 1
ATOM 708 C C . CYS A 1 106 ? 5.479 -6.699 -2.363 1.00 97.94 106 CYS A C 1
ATOM 710 O O . CYS A 1 106 ? 6.680 -6.525 -2.615 1.00 97.94 106 CYS A O 1
ATOM 712 N N . GLN A 1 107 ? 4.718 -7.513 -3.096 1.00 97.62 107 GLN A N 1
ATOM 713 C CA . GLN A 1 107 ? 5.197 -8.140 -4.321 1.00 97.62 107 GLN A CA 1
ATOM 714 C C . GLN A 1 107 ? 5.485 -7.092 -5.405 1.00 97.62 107 GLN A C 1
ATOM 716 O O . GLN A 1 107 ? 6.533 -7.183 -6.058 1.00 97.62 107 GLN A O 1
ATOM 721 N N . VAL A 1 108 ? 4.610 -6.094 -5.581 1.00 97.88 108 VAL A N 1
ATOM 722 C CA . VAL A 1 108 ? 4.841 -4.974 -6.511 1.00 97.88 108 VAL A CA 1
ATOM 723 C C . VAL A 1 108 ? 6.093 -4.200 -6.095 1.00 97.88 108 VAL A C 1
ATOM 725 O O . VAL A 1 108 ? 7.018 -4.078 -6.901 1.00 97.88 108 VAL A O 1
ATOM 728 N N . TRP A 1 109 ? 6.209 -3.790 -4.827 1.00 97.50 109 TRP A N 1
ATOM 729 C CA . TRP A 1 109 ? 7.406 -3.108 -4.316 1.00 97.50 109 TRP A CA 1
ATOM 730 C C . TRP A 1 109 ? 8.687 -3.916 -4.559 1.00 97.50 109 TRP A C 1
ATOM 732 O O . TRP A 1 109 ? 9.666 -3.405 -5.113 1.00 97.50 109 TRP A O 1
ATOM 742 N N . SER A 1 110 ? 8.674 -5.201 -4.196 1.00 97.00 110 SER A N 1
ATOM 743 C CA . SER A 1 110 ? 9.836 -6.083 -4.331 1.00 97.00 110 SER A CA 1
ATOM 744 C C . SER A 1 110 ? 10.254 -6.295 -5.782 1.00 97.00 110 SER A C 1
ATOM 746 O O . SER A 1 110 ? 11.447 -6.416 -6.076 1.0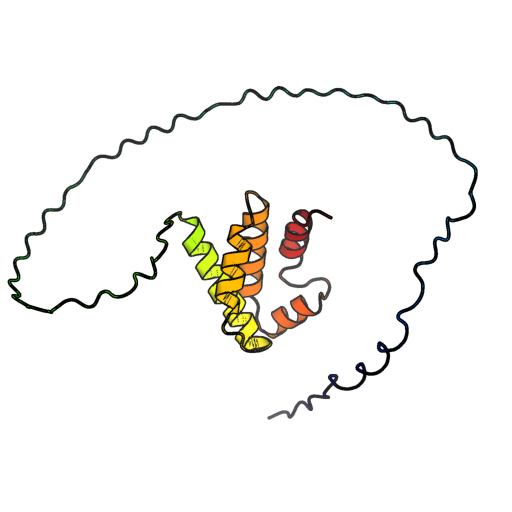0 97.00 110 SER A O 1
ATOM 748 N N . THR A 1 111 ? 9.280 -6.327 -6.692 1.00 97.88 111 THR A N 1
ATOM 749 C CA . THR A 1 111 ? 9.510 -6.511 -8.128 1.00 97.88 111 THR A CA 1
ATOM 750 C C . THR A 1 111 ? 10.007 -5.228 -8.791 1.00 97.88 111 THR A C 1
ATOM 752 O O . THR A 1 111 ? 10.899 -5.283 -9.639 1.00 97.88 111 THR A O 1
ATOM 755 N N . CYS A 1 112 ? 9.437 -4.083 -8.418 1.00 97.88 112 CYS A N 1
ATOM 756 C CA . CYS A 1 112 ? 9.622 -2.826 -9.135 1.00 97.88 112 CYS A CA 1
ATOM 757 C C . CYS A 1 112 ? 10.715 -1.930 -8.529 1.00 97.88 112 CYS A C 1
ATOM 759 O O . CYS A 1 112 ? 11.344 -1.171 -9.265 1.00 97.88 112 CYS A O 1
ATOM 761 N N . VAL A 1 113 ? 10.975 -2.029 -7.220 1.00 97.62 113 VAL A N 1
ATOM 762 C CA . VAL A 1 113 ? 11.904 -1.145 -6.494 1.00 97.62 113 VAL A CA 1
ATOM 763 C C . VAL A 1 113 ? 13.118 -1.919 -5.976 1.00 97.62 113 VAL A C 1
ATOM 765 O O . VAL A 1 113 ? 14.230 -1.740 -6.481 1.00 97.62 113 VAL A O 1
ATOM 768 N N . PHE A 1 114 ? 12.929 -2.764 -4.958 1.00 96.44 114 PHE A N 1
ATOM 769 C CA . PHE A 1 114 ? 13.959 -3.650 -4.411 1.00 96.44 114 PHE A CA 1
ATOM 770 C C . PHE A 1 114 ? 13.334 -4.725 -3.507 1.00 96.44 114 PHE A C 1
ATOM 772 O O . PHE A 1 114 ? 12.354 -4.440 -2.821 1.00 96.44 114 PHE A O 1
ATOM 779 N N . PRO A 1 115 ? 13.920 -5.933 -3.432 1.00 96.06 115 PRO A N 1
ATOM 780 C CA . PRO A 1 115 ? 13.383 -7.009 -2.606 1.00 96.06 115 PRO A CA 1
ATOM 781 C C . PRO A 1 115 ? 13.510 -6.694 -1.112 1.00 96.06 115 PRO A C 1
ATOM 783 O O . PRO A 1 115 ? 14.617 -6.454 -0.621 1.00 96.06 115 PRO A O 1
ATOM 786 N N . TRP A 1 116 ? 12.393 -6.765 -0.388 1.00 95.38 116 TRP A N 1
ATOM 787 C CA . TRP A 1 116 ? 12.353 -6.569 1.060 1.00 95.38 116 TRP A CA 1
ATOM 788 C C . TRP A 1 116 ? 11.555 -7.685 1.735 1.00 95.38 116 TRP A C 1
ATOM 790 O O . TRP A 1 116 ? 10.336 -7.750 1.623 1.00 95.38 116 TRP A O 1
ATOM 800 N N . ALA A 1 117 ? 12.265 -8.580 2.424 1.00 94.56 117 ALA A N 1
ATOM 801 C CA . ALA A 1 117 ? 11.680 -9.793 3.001 1.00 94.56 117 ALA A CA 1
ATOM 802 C C . ALA A 1 117 ? 10.689 -9.527 4.148 1.00 94.56 117 ALA A C 1
ATOM 804 O O . ALA A 1 117 ? 9.842 -10.366 4.413 1.00 94.56 117 ALA A O 1
ATOM 805 N N . GLU A 1 118 ? 10.791 -8.373 4.807 1.00 95.88 118 GLU A N 1
ATOM 806 C CA . GLU A 1 118 ? 9.969 -8.003 5.969 1.00 95.88 118 GLU A CA 1
ATOM 807 C C . GLU A 1 118 ? 8.779 -7.109 5.581 1.00 95.88 118 GLU A C 1
ATOM 809 O O . GLU A 1 118 ? 8.036 -6.669 6.451 1.00 95.88 118 GLU A O 1
ATOM 814 N N . CYS A 1 119 ? 8.592 -6.826 4.285 1.00 97.31 119 CYS A N 1
ATOM 815 C CA . CYS A 1 119 ? 7.565 -5.893 3.819 1.00 97.31 119 CYS A CA 1
ATOM 816 C C . CYS A 1 119 ? 6.157 -6.320 4.251 1.00 97.31 119 CYS A C 1
ATOM 818 O O . CYS A 1 119 ? 5.412 -5.508 4.791 1.00 97.31 119 CYS A O 1
ATOM 820 N N . GLU A 1 120 ? 5.801 -7.591 4.042 1.00 95.62 120 GLU A N 1
ATOM 821 C CA . GLU A 1 120 ? 4.452 -8.088 4.337 1.00 95.62 120 GLU A CA 1
ATOM 822 C C . GLU A 1 120 ? 4.152 -8.016 5.836 1.00 95.62 120 GLU A C 1
ATOM 824 O O . GLU A 1 120 ? 3.099 -7.524 6.228 1.00 95.62 120 GLU A O 1
ATOM 829 N N . GLN A 1 121 ? 5.111 -8.419 6.673 1.00 94.75 121 GLN A N 1
ATOM 830 C CA . GLN A 1 121 ? 4.959 -8.369 8.124 1.00 94.75 121 GLN A CA 1
ATOM 831 C C . GLN A 1 121 ? 4.776 -6.931 8.626 1.00 94.75 121 GLN A C 1
ATOM 833 O O . GLN A 1 121 ? 3.838 -6.664 9.369 1.00 94.75 121 GLN A O 1
ATOM 838 N N . LEU A 1 122 ? 5.629 -5.997 8.192 1.00 95.12 122 LEU A N 1
ATOM 839 C CA . LEU A 1 122 ? 5.525 -4.592 8.604 1.00 95.12 122 LEU A CA 1
ATOM 840 C C . LEU A 1 122 ? 4.241 -3.931 8.096 1.00 95.12 122 LEU A C 1
ATOM 842 O O . LEU A 1 122 ? 3.680 -3.076 8.775 1.00 95.12 122 LEU A O 1
ATOM 846 N N . CYS A 1 123 ? 3.772 -4.331 6.913 1.00 96.25 123 CYS A N 1
ATOM 847 C CA . CYS A 1 12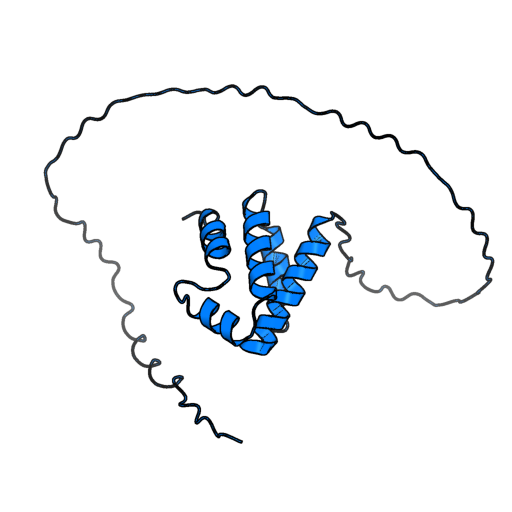3 ? 2.485 -3.899 6.391 1.00 96.25 123 CYS A CA 1
ATOM 848 C C . CYS A 1 123 ? 1.346 -4.356 7.315 1.00 96.25 123 CYS A C 1
ATOM 850 O O . CYS A 1 123 ? 0.564 -3.519 7.759 1.00 96.25 123 CYS A O 1
ATOM 852 N N . ILE A 1 124 ? 1.299 -5.644 7.675 1.00 94.88 124 ILE A N 1
ATOM 853 C CA . ILE A 1 124 ? 0.272 -6.202 8.571 1.00 94.88 124 ILE A CA 1
ATOM 854 C C . ILE A 1 124 ? 0.314 -5.525 9.948 1.00 94.88 124 ILE A C 1
ATOM 856 O O . ILE A 1 124 ? -0.730 -5.122 10.455 1.00 94.88 124 ILE A O 1
ATOM 860 N N . GLU A 1 125 ? 1.503 -5.353 10.533 1.00 93.19 125 GLU A N 1
ATOM 861 C CA . GLU A 1 125 ? 1.674 -4.658 11.818 1.00 93.19 125 GLU A CA 1
ATOM 862 C C . GLU A 1 125 ? 1.138 -3.217 11.757 1.00 93.19 125 GLU A C 1
ATOM 864 O O . GLU A 1 125 ? 0.441 -2.787 12.673 1.00 93.19 125 GLU A O 1
ATOM 869 N N . GLY A 1 126 ? 1.368 -2.498 10.653 1.00 92.25 126 GLY A N 1
ATOM 870 C CA . GLY A 1 126 ? 0.820 -1.153 10.451 1.00 92.25 126 GLY A CA 1
ATOM 871 C C . GLY A 1 126 ? -0.712 -1.112 10.394 1.00 92.25 126 GLY A C 1
ATOM 872 O O . GLY A 1 126 ? -1.318 -0.172 10.901 1.00 92.25 126 GLY A O 1
ATOM 873 N N . TYR A 1 127 ? -1.357 -2.140 9.834 1.00 93.62 127 TYR A N 1
ATOM 874 C CA . TYR A 1 127 ? -2.822 -2.227 9.804 1.00 93.62 127 TYR A CA 1
ATOM 875 C C . TYR A 1 127 ? -3.449 -2.473 11.173 1.00 93.62 127 TYR A C 1
ATOM 877 O O . TYR A 1 127 ? -4.572 -2.030 11.401 1.00 93.62 127 TYR A O 1
ATOM 885 N N . GLN A 1 128 ? -2.740 -3.138 12.087 1.00 90.56 128 GLN A N 1
ATOM 886 C CA . GLN A 1 128 ? -3.238 -3.394 13.443 1.00 90.56 128 GLN A CA 1
ATOM 887 C C . GLN A 1 128 ? -3.369 -2.113 14.278 1.00 90.56 128 GLN A C 1
ATOM 889 O O . GLN A 1 128 ? -4.110 -2.096 15.258 1.00 90.56 128 GLN A O 1
ATOM 894 N N . GLU A 1 129 ? -2.662 -1.045 13.902 1.00 89.69 129 GLU A N 1
ATOM 895 C CA . GLU A 1 129 ? -2.749 0.260 14.567 1.00 89.69 129 GLU A CA 1
ATOM 896 C C . GLU A 1 129 ? -3.895 1.133 14.027 1.00 89.69 129 GLU A C 1
ATOM 898 O O . GLU A 1 129 ? -4.205 2.175 14.609 1.00 89.69 129 GLU A O 1
ATOM 903 N N . LEU A 1 130 ? -4.528 0.729 12.921 1.00 91.06 130 LEU A N 1
ATOM 904 C CA . LEU A 1 130 ? -5.591 1.482 12.268 1.00 91.06 130 LEU A CA 1
ATOM 905 C C . LEU A 1 130 ? -6.968 0.972 12.694 1.00 91.06 130 LEU A C 1
ATOM 907 O O . LEU A 1 130 ? -7.237 -0.225 12.703 1.00 91.06 130 LEU A O 1
ATOM 911 N N . GLU A 1 131 ? -7.880 1.902 12.970 1.00 90.94 131 GLU A N 1
ATOM 912 C CA . GLU A 1 131 ? -9.271 1.594 13.299 1.00 90.94 131 GLU A CA 1
ATOM 913 C C . GLU A 1 131 ? -10.238 2.420 12.434 1.00 90.94 131 GLU A C 1
ATOM 915 O O . GLU A 1 131 ? -9.932 3.533 11.991 1.00 90.94 131 GLU A O 1
ATOM 920 N N . GLY A 1 132 ? -11.439 1.879 12.208 1.00 91.56 132 GLY A N 1
ATOM 921 C CA . GLY A 1 132 ? -12.541 2.579 11.542 1.00 91.56 132 GLY A CA 1
ATOM 922 C C . GLY A 1 132 ? -12.249 2.986 10.094 1.00 91.56 132 GLY A C 1
ATOM 923 O O . GLY A 1 132 ? -11.643 2.242 9.334 1.00 91.56 132 GLY A O 1
ATOM 924 N N . ASP A 1 133 ? -12.679 4.192 9.713 1.00 94.88 133 ASP A N 1
ATOM 925 C CA . ASP A 1 133 ? -12.578 4.711 8.335 1.00 94.88 133 ASP A CA 1
ATOM 926 C C . ASP A 1 133 ? -11.128 4.766 7.817 1.00 94.88 133 ASP A C 1
ATOM 928 O O . ASP A 1 133 ? -10.864 4.629 6.624 1.00 94.88 133 ASP A O 1
ATOM 932 N N . CYS A 1 134 ? -10.158 4.912 8.721 1.00 95.56 134 CYS A N 1
ATOM 933 C CA . CYS A 1 134 ? -8.748 4.968 8.357 1.00 95.56 134 CYS A CA 1
ATOM 934 C C . CYS A 1 134 ? -8.153 3.614 7.988 1.00 95.56 134 CYS A C 1
ATOM 936 O O . CYS A 1 134 ? -7.253 3.551 7.144 1.00 95.56 134 CYS A O 1
ATOM 938 N N . PHE A 1 135 ? -8.694 2.538 8.558 1.00 94.69 135 PHE A N 1
ATOM 939 C CA . PHE A 1 135 ? -8.378 1.188 8.122 1.00 94.69 135 PHE A CA 1
ATOM 940 C C . PHE A 1 135 ? -8.843 0.979 6.675 1.00 94.69 135 PHE A C 1
ATOM 942 O O . PHE A 1 135 ? -8.031 0.630 5.817 1.00 94.69 135 PHE A O 1
ATOM 949 N N . ASP A 1 136 ? -10.106 1.299 6.376 1.00 95.06 136 ASP A N 1
ATOM 950 C CA . ASP A 1 136 ? -10.691 1.113 5.041 1.00 95.06 136 ASP A CA 1
ATOM 951 C C . ASP A 1 136 ? -9.962 1.937 3.967 1.00 95.06 136 ASP A C 1
ATOM 953 O O . ASP A 1 136 ? -9.657 1.432 2.883 1.00 95.06 136 ASP A O 1
ATOM 957 N N . LYS A 1 137 ? -9.620 3.195 4.274 1.00 96.50 137 LYS A N 1
ATOM 958 C CA . LYS A 1 137 ? -8.866 4.078 3.367 1.00 96.50 137 LYS A CA 1
ATOM 959 C C . LYS A 1 137 ? -7.453 3.570 3.093 1.00 96.50 137 LYS A C 1
ATOM 961 O O . LYS A 1 137 ? -7.014 3.564 1.942 1.00 96.50 137 LYS A O 1
ATOM 966 N N . THR A 1 138 ? -6.746 3.114 4.127 1.00 96.06 138 THR A N 1
ATOM 967 C CA . THR A 1 138 ? -5.389 2.569 3.961 1.00 96.06 138 THR A CA 1
ATOM 968 C C . THR A 1 138 ? -5.420 1.259 3.175 1.00 96.06 138 THR A C 1
ATOM 970 O O . THR A 1 138 ? -4.596 1.060 2.275 1.00 96.06 138 THR A O 1
ATOM 973 N N . LEU A 1 139 ? -6.424 0.414 3.437 1.00 96.06 139 LEU A N 1
ATOM 974 C CA . LEU A 1 139 ? -6.641 -0.834 2.711 1.00 96.06 139 LEU A CA 1
ATOM 975 C C . LEU A 1 139 ? -6.915 -0.574 1.229 1.00 96.06 139 LEU A C 1
ATOM 977 O O . LEU A 1 139 ? -6.291 -1.200 0.368 1.00 96.06 139 LEU A O 1
ATOM 981 N N . ALA A 1 140 ? -7.774 0.401 0.921 1.00 96.94 140 ALA A N 1
ATOM 982 C CA . ALA A 1 140 ? -8.053 0.818 -0.449 1.00 96.94 140 ALA A CA 1
ATOM 983 C C . ALA A 1 140 ? -6.788 1.301 -1.180 1.00 96.94 140 ALA A C 1
ATOM 985 O O . ALA A 1 140 ? -6.541 0.881 -2.314 1.00 96.94 140 ALA A O 1
ATOM 986 N N . LEU A 1 141 ? -5.945 2.110 -0.526 1.00 97.06 141 LEU A N 1
ATOM 987 C CA . LEU A 1 141 ? -4.671 2.554 -1.099 1.00 97.06 141 LEU A CA 1
ATOM 988 C C . LEU A 1 141 ? -3.734 1.375 -1.397 1.00 97.06 141 LEU A C 1
ATOM 990 O O . LEU A 1 141 ? -3.159 1.310 -2.485 1.00 97.06 141 LEU A O 1
ATOM 994 N N . SER A 1 142 ? -3.612 0.416 -0.479 1.00 96.88 142 SER A N 1
ATOM 995 C CA . SER A 1 142 ? -2.744 -0.753 -0.687 1.00 96.88 142 SER A CA 1
ATOM 996 C C . SER A 1 142 ? -3.252 -1.665 -1.803 1.00 96.88 142 SER A C 1
ATOM 998 O O . SER A 1 142 ? -2.459 -2.150 -2.611 1.00 96.88 142 SER A O 1
ATOM 1000 N N . MET A 1 143 ? -4.572 -1.844 -1.920 1.00 96.38 143 MET A N 1
ATOM 1001 C CA . MET A 1 143 ? -5.174 -2.556 -3.051 1.00 96.38 143 MET A CA 1
ATOM 1002 C C . MET A 1 143 ? -4.960 -1.815 -4.378 1.00 96.38 143 MET A C 1
ATOM 1004 O O . MET A 1 143 ? -4.694 -2.452 -5.400 1.00 96.38 143 MET A O 1
ATOM 1008 N N . CYS A 1 144 ? -5.020 -0.479 -4.378 1.00 98.31 144 CYS A N 1
ATOM 1009 C CA . CYS A 1 144 ? -4.706 0.308 -5.566 1.00 98.31 144 CYS A CA 1
ATOM 1010 C C . CYS A 1 144 ? -3.246 0.100 -5.990 1.00 98.31 144 CYS A C 1
ATOM 1012 O O . CYS A 1 144 ? -2.989 -0.290 -7.132 1.00 98.31 144 CYS A O 1
ATOM 1014 N N . GLN A 1 145 ? -2.303 0.247 -5.055 1.00 97.38 145 GLN A N 1
ATOM 1015 C CA . GLN A 1 145 ? -0.873 0.002 -5.268 1.00 97.38 145 GLN A CA 1
ATOM 1016 C C . GLN A 1 145 ? -0.587 -1.405 -5.815 1.00 97.38 145 GLN A C 1
ATOM 1018 O O . GLN A 1 145 ? 0.213 -1.559 -6.739 1.00 97.38 145 GLN A O 1
ATOM 1023 N N . ALA A 1 146 ? -1.268 -2.422 -5.282 1.00 97.25 146 ALA A N 1
ATOM 1024 C CA . ALA A 1 146 ? -1.154 -3.809 -5.725 1.00 97.25 146 ALA A CA 1
ATOM 1025 C C . ALA A 1 146 ? -1.601 -4.032 -7.183 1.00 97.25 146 ALA A C 1
ATOM 1027 O O . ALA A 1 146 ? -1.158 -4.985 -7.826 1.00 97.25 146 ALA A O 1
ATOM 1028 N N . SER A 1 147 ? -2.463 -3.162 -7.718 1.00 97.56 147 SER A N 1
ATOM 1029 C CA . SER A 1 147 ? -2.945 -3.241 -9.102 1.00 97.56 147 SER A CA 1
ATOM 1030 C C . SER A 1 147 ? -2.023 -2.564 -10.125 1.00 97.56 147 SER A C 1
ATOM 1032 O O . SER A 1 147 ? -2.202 -2.761 -11.331 1.00 97.56 147 SER A O 1
ATOM 1034 N N . LEU A 1 148 ? -1.039 -1.786 -9.661 1.00 97.56 148 LEU A N 1
ATOM 1035 C CA . LEU A 1 148 ? -0.174 -0.993 -10.527 1.00 97.56 148 LEU A CA 1
ATOM 1036 C C . LEU A 1 148 ? 0.862 -1.855 -11.251 1.00 97.56 148 LEU A C 1
ATOM 1038 O O . LEU A 1 148 ? 1.465 -2.781 -10.703 1.00 97.56 148 LEU A O 1
ATOM 1042 N N . THR A 1 149 ? 1.141 -1.491 -12.500 1.00 98.19 149 THR A N 1
ATOM 1043 C CA . THR A 1 149 ? 2.360 -1.943 -13.176 1.00 98.19 149 THR A CA 1
ATOM 1044 C C . THR A 1 149 ? 3.593 -1.282 -12.556 1.00 98.19 149 THR A C 1
ATOM 1046 O O . THR A 1 149 ? 3.490 -0.260 -11.888 1.00 98.19 149 THR A O 1
ATOM 1049 N N . CYS A 1 150 ? 4.800 -1.798 -12.819 1.00 98.19 150 CYS A N 1
ATOM 1050 C CA . CYS A 1 150 ? 6.011 -1.150 -12.303 1.00 98.19 150 CYS A CA 1
ATOM 1051 C C . CYS A 1 150 ? 6.199 0.293 -12.784 1.00 98.19 150 CYS A C 1
ATOM 1053 O O . CYS A 1 150 ? 6.747 1.099 -12.042 1.00 98.19 150 CYS A O 1
ATOM 1055 N N . GLU A 1 151 ? 5.774 0.627 -14.007 1.00 97.69 151 GLU A N 1
ATOM 1056 C CA . GLU A 1 151 ? 5.867 2.002 -14.516 1.00 97.69 151 GLU A CA 1
ATOM 1057 C C . GLU A 1 151 ? 4.929 2.933 -13.736 1.00 97.69 151 GLU A C 1
ATOM 1059 O O . GLU A 1 151 ? 5.356 3.992 -13.283 1.00 97.69 151 GLU A O 1
ATOM 1064 N N . GLU A 1 152 ? 3.685 2.505 -13.506 1.00 97.69 152 GLU A N 1
ATOM 1065 C CA . GLU A 1 152 ? 2.701 3.257 -12.717 1.00 97.69 152 GLU A CA 1
ATOM 1066 C C . GLU A 1 152 ? 3.093 3.339 -11.238 1.00 97.69 152 GLU A C 1
ATOM 1068 O O . GLU A 1 152 ? 2.946 4.391 -10.624 1.00 97.69 152 GLU A O 1
ATOM 1073 N N . TYR A 1 153 ? 3.644 2.261 -10.674 1.00 97.81 153 TYR A N 1
ATOM 1074 C CA . TYR A 1 153 ? 4.106 2.226 -9.290 1.00 97.81 153 TYR A CA 1
ATOM 1075 C C . TYR A 1 153 ? 5.276 3.185 -9.055 1.00 97.81 153 TYR A C 1
ATOM 1077 O O . TYR A 1 153 ? 5.319 3.876 -8.044 1.00 97.81 153 TYR A O 1
ATOM 1085 N N . ILE A 1 154 ? 6.217 3.275 -9.999 1.00 96.88 154 ILE A N 1
ATOM 1086 C CA . ILE A 1 154 ? 7.320 4.242 -9.914 1.00 96.88 154 ILE A CA 1
ATOM 1087 C C . ILE A 1 154 ? 6.786 5.677 -10.009 1.00 96.88 154 ILE A C 1
ATOM 1089 O O . ILE A 1 154 ? 7.202 6.516 -9.216 1.00 96.88 154 ILE A O 1
ATOM 1093 N N . ALA A 1 155 ? 5.831 5.950 -10.905 1.00 96.25 155 ALA A N 1
ATOM 1094 C CA . ALA A 1 155 ? 5.193 7.267 -10.993 1.00 96.25 155 ALA A CA 1
ATOM 1095 C C . ALA A 1 155 ? 4.434 7.640 -9.703 1.00 96.25 155 ALA A C 1
ATOM 1097 O O . ALA A 1 155 ? 4.477 8.792 -9.270 1.00 96.25 155 ALA A O 1
ATOM 1098 N N . TYR A 1 156 ? 3.786 6.658 -9.065 1.00 96.88 156 TYR A N 1
ATOM 1099 C CA . TYR A 1 156 ? 3.183 6.809 -7.740 1.00 96.88 156 TYR A CA 1
ATOM 1100 C C . TYR A 1 156 ? 4.232 7.185 -6.679 1.00 96.88 156 TYR A C 1
ATOM 1102 O O . TYR A 1 156 ? 4.046 8.163 -5.960 1.00 96.88 156 TYR A O 1
ATOM 1110 N N . LEU A 1 157 ? 5.367 6.478 -6.616 1.00 96.19 157 LEU A N 1
ATOM 1111 C CA . LEU A 1 157 ? 6.441 6.771 -5.653 1.00 96.19 157 LEU A CA 1
ATOM 1112 C C . LEU A 1 157 ? 7.105 8.137 -5.861 1.00 96.19 157 LEU A C 1
ATOM 1114 O O . LEU A 1 157 ? 7.573 8.742 -4.897 1.00 96.19 157 LEU A O 1
ATOM 1118 N N . ASP A 1 158 ? 7.153 8.619 -7.101 1.00 96.56 158 ASP A N 1
ATOM 1119 C CA . ASP A 1 158 ? 7.645 9.959 -7.432 1.00 96.56 158 ASP A CA 1
ATOM 1120 C C . ASP A 1 158 ? 6.597 11.061 -7.148 1.00 96.56 158 ASP A C 1
ATOM 1122 O O . ASP A 1 158 ? 6.862 12.244 -7.387 1.00 96.56 158 ASP A O 1
ATOM 1126 N N . SER A 1 159 ? 5.424 10.685 -6.617 1.00 93.75 159 SER A N 1
ATOM 1127 C CA . SER A 1 159 ? 4.280 11.560 -6.337 1.00 93.75 159 SER A CA 1
ATOM 1128 C C . SER A 1 159 ? 3.891 12.407 -7.553 1.00 93.75 159 SER A C 1
ATOM 1130 O O . SER A 1 159 ? 3.600 13.604 -7.439 1.00 93.75 159 SER A O 1
ATOM 1132 N N . GLU A 1 160 ? 3.922 11.809 -8.749 1.00 93.50 160 GLU A N 1
ATOM 1133 C CA . GLU A 1 160 ? 3.518 12.516 -9.959 1.00 93.50 160 GLU A CA 1
ATOM 1134 C C . GLU A 1 160 ? 2.010 12.851 -9.902 1.00 93.50 160 GLU A C 1
ATOM 1136 O O . GLU A 1 160 ? 1.192 11.990 -9.560 1.00 93.50 160 GLU A O 1
ATOM 1141 N N . PRO A 1 161 ? 1.605 14.090 -10.244 1.00 93.06 161 PRO A N 1
ATOM 1142 C CA . PRO A 1 161 ? 0.192 14.451 -10.320 1.00 93.06 161 PRO A CA 1
ATOM 1143 C C . PRO A 1 161 ? -0.554 13.588 -11.344 1.00 93.06 161 PRO A C 1
ATOM 1145 O O . PRO A 1 161 ? -0.063 13.397 -12.461 1.00 93.06 161 PRO A O 1
ATOM 1148 N N . GLY A 1 162 ? -1.767 13.140 -11.015 1.00 93.50 162 GLY A N 1
ATOM 1149 C CA . GLY A 1 162 ? -2.554 12.265 -11.883 1.00 93.50 162 GLY A CA 1
ATOM 1150 C C . GLY A 1 162 ? -2.136 10.797 -11.833 1.00 93.50 162 GLY A C 1
ATOM 1151 O O . GLY A 1 162 ? -2.430 10.067 -12.783 1.00 93.50 162 GLY A O 1
ATOM 1152 N N . ASN A 1 163 ? -1.432 10.364 -10.780 1.00 95.12 163 ASN A N 1
ATOM 1153 C CA . ASN A 1 163 ? -1.132 8.950 -10.588 1.00 95.12 163 ASN A CA 1
ATOM 1154 C C . ASN A 1 163 ? -2.424 8.139 -10.365 1.00 95.12 163 ASN A C 1
ATOM 1156 O O . ASN A 1 163 ? -3.463 8.665 -9.965 1.00 95.12 163 ASN A O 1
ATOM 1160 N N . ALA A 1 164 ? -2.364 6.842 -10.660 1.00 96.31 164 ALA A N 1
ATOM 1161 C CA . ALA A 1 164 ? -3.542 5.978 -10.657 1.00 96.31 164 ALA A CA 1
ATOM 1162 C C . ALA A 1 164 ? -4.187 5.793 -9.269 1.00 96.31 164 ALA A C 1
ATOM 1164 O O . ALA A 1 164 ? -5.355 5.420 -9.222 1.00 96.31 164 ALA A O 1
ATOM 1165 N N . CYS A 1 165 ? -3.458 6.084 -8.186 1.00 97.69 165 CYS A N 1
ATOM 1166 C CA . CYS A 1 165 ? -3.916 5.973 -6.799 1.00 97.69 165 CYS A CA 1
ATOM 1167 C C . CYS A 1 165 ? -4.042 7.335 -6.094 1.00 97.69 165 CYS A C 1
ATOM 1169 O O . CYS A 1 165 ? -4.074 7.390 -4.866 1.00 97.69 165 CYS A O 1
ATOM 1171 N N . GLU A 1 166 ? -4.091 8.446 -6.843 1.00 96.94 166 GLU A N 1
ATOM 1172 C CA . GLU A 1 166 ? -4.113 9.800 -6.267 1.00 96.94 166 GLU A CA 1
ATOM 1173 C C . GLU A 1 166 ? -5.343 10.016 -5.370 1.00 96.94 166 GLU A C 1
ATOM 1175 O O . GLU A 1 166 ? -5.266 10.711 -4.358 1.00 96.94 166 GLU A O 1
ATOM 1180 N N . ALA A 1 167 ? -6.483 9.412 -5.719 1.00 97.75 167 ALA A N 1
ATOM 1181 C CA . ALA A 1 167 ? -7.707 9.533 -4.933 1.00 97.75 167 ALA A CA 1
ATOM 1182 C C . ALA A 1 167 ? -7.589 8.814 -3.579 1.00 97.75 167 ALA A C 1
ATOM 1184 O O . ALA A 1 167 ? -7.961 9.372 -2.547 1.00 97.75 167 ALA A O 1
ATOM 1185 N N . GLU A 1 168 ? -7.052 7.595 -3.578 1.00 97.50 168 GLU A N 1
ATOM 1186 C CA . GLU A 1 168 ? -6.827 6.792 -2.380 1.00 97.50 168 GLU A CA 1
ATOM 1187 C C . GLU A 1 168 ? -5.741 7.409 -1.487 1.00 97.50 168 GLU A C 1
ATOM 1189 O O . GLU A 1 168 ? -5.889 7.426 -0.268 1.00 97.50 168 GLU A O 1
ATOM 1194 N N . GLU A 1 169 ? -4.687 7.981 -2.079 1.00 95.62 169 GLU A N 1
ATOM 1195 C CA . GLU A 1 169 ? -3.643 8.717 -1.357 1.00 95.62 169 GLU A CA 1
ATOM 1196 C C . GLU A 1 169 ? -4.226 9.948 -0.648 1.00 95.62 169 GLU A C 1
ATOM 1198 O O . GLU A 1 169 ? -4.005 10.146 0.546 1.00 95.62 169 GLU A O 1
ATOM 1203 N N . GLN A 1 170 ? -5.045 10.743 -1.347 1.00 96.00 170 GLN A N 1
ATOM 1204 C CA . GLN A 1 170 ? -5.733 11.885 -0.740 1.00 96.00 170 GLN A CA 1
ATOM 1205 C C . GLN A 1 170 ? -6.675 11.464 0.390 1.00 96.00 170 GLN A C 1
ATOM 1207 O O . GLN A 1 170 ? -6.730 12.144 1.413 1.00 96.00 170 GLN A O 1
ATOM 1212 N N . ALA A 1 171 ? -7.389 10.347 0.231 1.00 96.44 171 ALA A N 1
ATOM 1213 C CA . ALA A 1 171 ? -8.258 9.824 1.278 1.00 96.44 171 ALA A CA 1
ATOM 1214 C C . ALA A 1 171 ? -7.455 9.375 2.510 1.00 96.44 171 ALA A C 1
ATOM 1216 O O . ALA A 1 171 ? -7.855 9.663 3.637 1.00 96.44 171 ALA A O 1
ATOM 1217 N N . GLN A 1 172 ? -6.313 8.713 2.309 1.00 95.06 172 GLN A N 1
ATOM 1218 C CA . GLN A 1 172 ? -5.441 8.253 3.390 1.00 95.06 172 GLN A CA 1
ATOM 1219 C C . GLN A 1 172 ? -4.773 9.415 4.144 1.00 95.06 172 GLN A C 1
ATOM 1221 O O . GLN A 1 172 ? -4.603 9.328 5.357 1.00 95.06 172 GLN A O 1
ATOM 1226 N N . LEU A 1 173 ? -4.485 10.541 3.483 1.00 94.25 173 LEU A N 1
ATOM 1227 C CA . LEU A 1 173 ? -3.971 11.750 4.145 1.00 94.25 173 LEU A CA 1
ATOM 1228 C C . LEU A 1 173 ? -4.942 12.348 5.178 1.00 94.25 173 LEU A C 1
ATOM 1230 O O . LEU A 1 173 ? -4.501 13.033 6.097 1.00 94.25 173 LEU A O 1
ATOM 1234 N N . GLU A 1 174 ? -6.248 1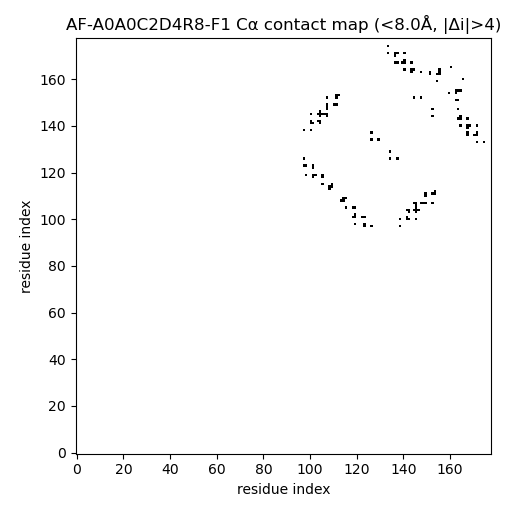2.083 5.074 1.00 94.06 174 GLU A N 1
ATOM 1235 C CA . GLU A 1 174 ? -7.224 12.505 6.092 1.00 94.06 174 GLU A CA 1
ATOM 1236 C C . GLU A 1 174 ? -7.049 11.759 7.428 1.00 94.06 174 GLU A C 1
ATOM 1238 O O . GLU A 1 174 ? -7.632 12.160 8.436 1.00 94.06 174 GLU A O 1
ATOM 1243 N N . CYS A 1 175 ? -6.258 10.682 7.432 1.00 90.62 175 CYS A N 1
ATOM 1244 C CA . CYS A 1 175 ? -6.020 9.810 8.576 1.00 90.62 175 CYS A CA 1
ATOM 1245 C C . CYS A 1 175 ? -4.703 10.062 9.308 1.00 90.62 175 CYS A C 1
ATOM 1247 O O . CYS A 1 175 ? -4.464 9.413 10.323 1.00 90.62 175 CYS A O 1
ATOM 1249 N N . ASP A 1 176 ? -3.866 10.989 8.835 1.00 83.81 176 ASP A N 1
ATOM 1250 C CA . ASP A 1 176 ? -2.644 11.397 9.532 1.00 83.81 176 ASP A CA 1
ATOM 1251 C C . ASP A 1 176 ? -2.975 12.502 10.559 1.00 83.81 176 ASP A C 1
ATOM 1253 O O . ASP A 1 176 ? -3.324 13.623 10.164 1.00 83.81 176 ASP A O 1
ATOM 1257 N N . PRO A 1 177 ? -2.938 12.226 11.880 1.00 66.06 177 PRO A N 1
ATOM 1258 C CA . PRO A 1 177 ? -3.155 13.250 12.891 1.00 66.06 177 PRO A CA 1
ATOM 1259 C C . PRO A 1 177 ? -1.929 14.172 12.950 1.00 66.06 177 PRO A C 1
ATOM 1261 O O . PRO A 1 177 ? -0.978 13.924 13.690 1.00 66.06 177 PRO A O 1
ATOM 1264 N N . SER A 1 178 ? -1.971 15.247 12.161 1.00 58.72 178 SER A N 1
ATOM 1265 C CA . SER A 1 178 ? -0.984 16.340 12.146 1.00 58.72 178 SER A CA 1
ATOM 1266 C C . SER A 1 178 ? -0.644 16.909 13.525 1.00 58.72 178 SE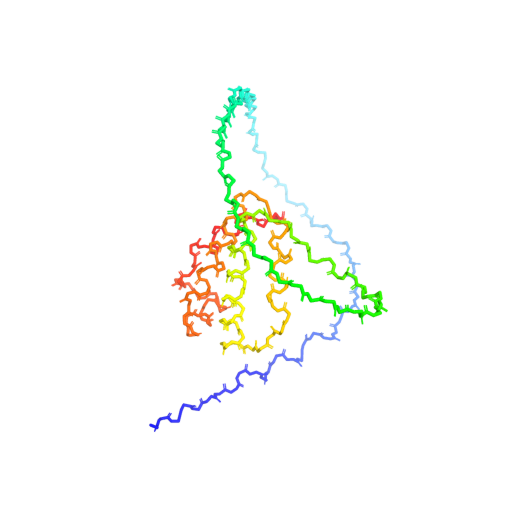R A C 1
ATOM 12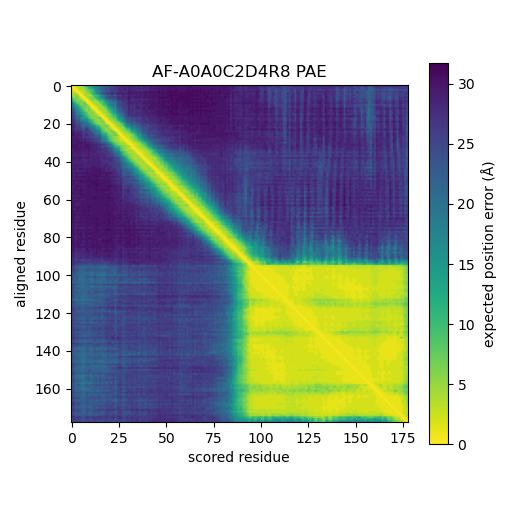68 O O . SER A 1 178 ? -1.606 17.121 14.305 1.00 58.72 178 SER A O 1
#

Solvent-accessible surface area (backbone atoms only — not comparable to full-atom values): 12317 Å² total; per-residue (Å²): 141,78,87,78,82,81,76,79,91,84,79,88,86,89,85,86,87,86,83,80,93,80,77,93,68,96,74,80,81,81,86,81,86,85,78,91,73,90,76,88,75,90,74,91,78,85,77,85,78,87,77,78,89,77,85,78,86,73,88,75,80,87,82,84,80,87,74,92,73,94,75,92,74,96,70,96,71,81,87,73,92,68,82,75,78,69,78,78,82,74,85,47,83,64,55,61,56,48,50,51,29,24,50,42,27,38,49,43,44,30,73,59,76,53,79,56,94,58,43,38,60,55,44,49,58,56,52,73,76,43,62,70,73,48,34,57,29,46,51,49,32,34,46,44,52,39,69,44,52,58,70,55,45,50,40,46,76,70,66,44,88,87,33,96,48,52,68,34,50,57,53,34,57,76,60,59,88,124

Sequence (178 aa):
MMIHETIPARIVLTLAFSILGLACADDPPPGGEGQDTQHTSDTDDSGDGDGESGDGDSDSESDSGDGDGDDSGDGDGDGDSGDGDGDTDSGGDGDAAVQEACATSCQVWSTCVFPWAECEQLCIEGYQELEGDCFDKTLALSMCQASLTCEEYIAYLDSEPGNACEAEEQAQLECDPS

Mean predicted aligned error: 19.09 Å

Radius of gyration: 28.28 Å; Cα contacts (8 Å, |Δi|>4): 72; chains: 1; bounding box: 59×92×53 Å

Secondary structure (DSSP, 8-state):
--------TTSS-SSS-S---------PPPP-------------------------------------------------------------THHHHHHHHHHHHHHHHHHHT---TTHHHHHHHHHHT--THHHHHHHHHHHHHHH--HHHHHHHHTT-TT-TTHHHHHHHHTTS--

Foldseek 3Di:
DDDDDDDPPPPDDDPDPDDDDDDPDDDDDDDDDDDDDDDDDDDDDPDPDPDDDDPPDDDDDDDDDDDDDDDDDPDPDDDDPPPPPDPPPPDDVLLVLQLVLQVLLLVLCCVQPNHDPCRSVVSSVVLVVDDDPLSVLVSLLSNQSSPDDSVLNVCVVVVPPPRSSVVSVVSNVVVDPD

Organism: NCBI:txid215803

pLDDT: mean 73.85, std 20.32, range [41.53, 98.31]